Protein AF-A0A3G8X846-F1 (afdb_monomer_lite)

Secondary structure (DSSP, 8-state):
-----------------B-EEEE-SS--SSPPTTEEEEETTTTEEEEE-TTTT--EEEEEBSTTSBEEEE-SS-EEEEEEEE-TTSTT--EEEEETTEEEE-PPPPHHHHHHHHHHHHHHHHHHHHHHHHHHHHHHHHHTT--S---THHHHHHHHHHTSSS----

Radius of gyration: 23.04 Å; chains: 1; bounding box: 36×43×97 Å

Structure (mmCIF, N/CA/C/O backbone):
data_AF-A0A3G8X846-F1
#
_entry.id   AF-A0A3G8X846-F1
#
loop_
_atom_site.group_PDB
_atom_site.id
_atom_site.type_symbol
_atom_site.label_atom_id
_atom_site.label_alt_id
_atom_site.label_comp_id
_atom_site.label_asym_id
_atom_site.label_entity_id
_atom_site.label_seq_id
_atom_site.pdbx_PDB_ins_code
_atom_site.Cartn_x
_atom_site.Cartn_y
_atom_site.Cartn_z
_atom_site.occupancy
_atom_site.B_iso_or_equiv
_atom_site.auth_seq_id
_atom_site.auth_comp_id
_atom_site.auth_asym_id
_atom_site.auth_atom_id
_atom_site.pdbx_PDB_model_num
ATOM 1 N N . MET A 1 1 ? -16.146 -28.631 50.668 1.00 40.28 1 MET A N 1
ATOM 2 C CA . MET A 1 1 ? -15.599 -27.339 50.203 1.00 40.28 1 MET A CA 1
ATOM 3 C C . MET A 1 1 ? -15.255 -27.494 48.730 1.00 40.28 1 MET A C 1
ATOM 5 O O . MET A 1 1 ? -14.266 -28.139 48.422 1.00 40.28 1 MET A O 1
ATOM 9 N N . SER A 1 2 ? -16.137 -27.044 47.834 1.00 38.22 2 SER A N 1
ATOM 10 C CA . SER A 1 2 ? -15.992 -27.242 46.385 1.00 38.22 2 SER A CA 1
ATOM 11 C C . SER A 1 2 ? -15.541 -25.927 45.758 1.00 38.22 2 SER A C 1
ATOM 13 O O . SER A 1 2 ? -16.321 -24.982 45.686 1.00 38.22 2 SER A O 1
ATOM 15 N N . PHE A 1 3 ? -14.268 -25.844 45.375 1.00 40.97 3 PHE A N 1
ATOM 16 C CA . PHE A 1 3 ? -13.720 -24.699 44.653 1.00 40.97 3 PHE A CA 1
ATOM 17 C C . PHE A 1 3 ? -13.993 -24.883 43.161 1.00 40.97 3 PHE A C 1
ATOM 19 O O . PHE A 1 3 ? -13.263 -25.580 42.461 1.00 40.97 3 PHE A O 1
ATOM 26 N N . THR A 1 4 ? -15.062 -24.263 42.671 1.00 43.41 4 THR A N 1
ATOM 27 C CA . THR A 1 4 ? -15.304 -24.133 41.234 1.00 43.41 4 THR A CA 1
ATOM 28 C C . THR A 1 4 ? -14.477 -22.956 40.724 1.00 43.41 4 THR A C 1
ATOM 30 O O . THR A 1 4 ? -14.817 -21.797 40.956 1.00 43.41 4 THR A O 1
ATOM 33 N N . VAL A 1 5 ? -13.360 -23.247 40.059 1.00 42.44 5 VAL A N 1
ATOM 34 C CA . VAL A 1 5 ? -12.543 -22.244 39.366 1.00 42.44 5 VAL A CA 1
ATOM 35 C C . VAL A 1 5 ? -13.284 -21.825 38.095 1.00 42.44 5 VAL A C 1
ATOM 37 O O . VAL A 1 5 ? -13.323 -22.558 37.110 1.00 42.44 5 VAL A O 1
ATOM 40 N N . LEU A 1 6 ? -13.891 -20.639 38.120 1.00 43.50 6 LEU A N 1
ATOM 41 C CA . LEU A 1 6 ? -14.393 -19.970 36.923 1.00 43.50 6 LEU A CA 1
ATOM 42 C C . LEU A 1 6 ? -13.197 -19.386 36.161 1.00 43.50 6 LEU A C 1
ATOM 44 O O . LEU A 1 6 ? -12.723 -18.295 36.471 1.00 43.50 6 LEU A O 1
ATOM 48 N N . ILE A 1 7 ? -12.698 -20.112 35.157 1.00 47.47 7 ILE A N 1
ATOM 49 C CA . ILE A 1 7 ? -11.805 -19.531 34.149 1.00 47.47 7 ILE A CA 1
ATOM 50 C C . ILE A 1 7 ? -12.669 -18.655 33.247 1.00 47.47 7 ILE A C 1
ATOM 52 O O . ILE A 1 7 ? -13.300 -19.114 32.296 1.00 47.47 7 ILE A O 1
ATOM 56 N N . GLN A 1 8 ? -12.722 -17.371 33.579 1.00 41.22 8 GLN A N 1
ATOM 57 C CA . GLN A 1 8 ? -13.298 -16.344 32.730 1.00 41.22 8 GL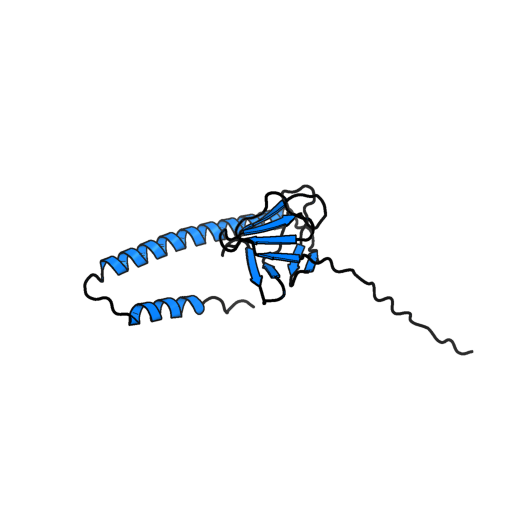N A CA 1
ATOM 58 C C . GLN A 1 8 ? -12.328 -16.138 31.560 1.00 41.22 8 GLN A C 1
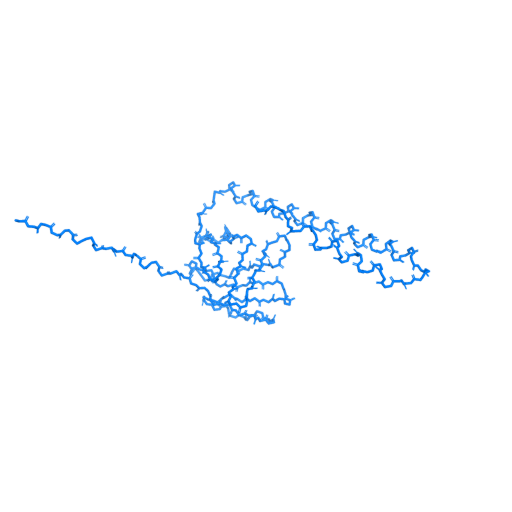ATOM 60 O O . GLN A 1 8 ? -11.339 -15.414 31.654 1.00 41.22 8 GLN A O 1
ATOM 65 N N . SER A 1 9 ? -12.571 -16.858 30.466 1.00 50.84 9 SER A N 1
ATOM 66 C CA . SER A 1 9 ? -11.852 -16.724 29.204 1.00 50.84 9 SER A CA 1
ATOM 67 C C . SER A 1 9 ? -12.049 -15.311 28.650 1.00 50.84 9 SER A C 1
ATOM 69 O O . SER A 1 9 ? -13.014 -15.027 27.936 1.00 50.84 9 SER A O 1
ATOM 71 N N . GLY A 1 10 ? -11.135 -14.411 29.003 1.00 45.53 10 GLY A N 1
ATOM 72 C CA . GLY A 1 10 ? -10.992 -13.100 28.390 1.00 45.53 10 GLY A CA 1
ATOM 73 C C . GLY A 1 10 ? -10.501 -13.254 26.956 1.00 45.53 10 GLY A C 1
ATOM 74 O O . GLY A 1 10 ? -9.304 -13.193 26.692 1.00 45.53 10 GLY A O 1
ATOM 75 N N . PHE A 1 11 ? -11.424 -13.450 26.015 1.00 47.84 11 PHE A N 1
ATOM 76 C CA . PHE A 1 11 ? -11.151 -13.190 24.605 1.00 47.84 11 PHE A CA 1
ATOM 77 C C . PHE A 1 11 ? -10.928 -11.680 24.464 1.00 47.84 11 PHE A C 1
ATOM 79 O O . PHE A 1 11 ? -11.878 -10.896 24.411 1.00 47.84 11 PHE A O 1
ATOM 86 N N . LEU A 1 12 ? -9.661 -11.263 24.454 1.00 45.06 12 LEU A N 1
ATOM 87 C CA . LEU A 1 12 ? -9.255 -9.923 24.044 1.00 45.06 12 LEU A CA 1
ATOM 88 C C . LEU A 1 12 ? -9.867 -9.655 22.663 1.00 45.06 12 LEU A C 1
ATOM 90 O O . LEU A 1 12 ? -9.421 -10.199 21.653 1.00 45.06 12 LEU A O 1
ATOM 94 N N . LYS A 1 13 ? -10.915 -8.825 22.618 1.00 41.62 13 LYS A N 1
ATOM 95 C CA . LYS A 1 13 ? -11.430 -8.233 21.380 1.00 41.62 13 LYS A CA 1
ATOM 96 C C . LYS A 1 13 ? -10.349 -7.302 20.828 1.00 41.62 13 LYS A C 1
ATOM 98 O O . LYS A 1 13 ? -10.392 -6.093 21.037 1.00 41.62 13 LYS A O 1
ATOM 103 N N . PHE A 1 14 ? -9.377 -7.857 20.111 1.00 47.03 14 PHE A N 1
ATOM 104 C CA . PHE A 1 14 ? -8.548 -7.077 19.204 1.00 47.03 14 PHE A CA 1
ATOM 105 C C . PHE A 1 14 ? -9.459 -6.609 18.071 1.00 47.03 14 PHE A C 1
ATOM 107 O O . PHE A 1 14 ? -9.742 -7.350 17.130 1.00 47.03 14 PHE A O 1
ATOM 114 N N . SER A 1 15 ? -9.985 -5.390 18.205 1.00 55.38 15 SER A N 1
ATOM 115 C CA . SER A 1 15 ? -10.714 -4.717 17.134 1.00 55.38 15 SER A CA 1
ATOM 116 C C . SER A 1 15 ? -9.768 -4.591 15.943 1.00 55.38 15 SER A C 1
ATOM 118 O O . SER A 1 15 ? -8.870 -3.747 15.922 1.00 55.38 15 SER A O 1
ATOM 120 N N . THR A 1 16 ? -9.889 -5.520 14.999 1.00 67.81 16 THR A N 1
ATOM 121 C CA . THR A 1 16 ? -9.000 -5.587 13.846 1.00 67.81 16 THR A CA 1
ATOM 122 C C . THR A 1 16 ? -9.369 -4.432 12.931 1.00 67.81 16 THR A C 1
ATOM 124 O O . THR A 1 16 ? -10.468 -4.410 12.378 1.00 67.81 16 THR A O 1
ATOM 127 N N . LYS A 1 17 ? -8.486 -3.434 12.808 1.00 88.69 17 LYS A N 1
ATOM 128 C CA . LYS A 1 17 ? -8.744 -2.290 11.930 1.00 88.69 17 LYS A CA 1
ATOM 129 C C . LYS A 1 17 ? -8.821 -2.775 10.485 1.00 88.69 17 LYS A C 1
ATOM 131 O O . LYS A 1 17 ? -7.931 -3.476 10.006 1.00 88.69 17 LYS A O 1
ATOM 136 N N . MET A 1 18 ? -9.891 -2.378 9.809 1.00 95.12 18 MET A N 1
ATOM 137 C CA . MET A 1 18 ? -10.137 -2.679 8.405 1.00 95.12 18 MET A CA 1
ATOM 138 C C . MET A 1 18 ? -10.199 -1.390 7.595 1.00 95.12 18 MET A C 1
ATOM 140 O O . MET A 1 18 ? -10.613 -0.349 8.107 1.00 95.12 18 MET A O 1
ATOM 144 N N . LEU A 1 19 ? -9.802 -1.477 6.331 1.00 96.94 19 LEU A N 1
ATOM 145 C CA . LEU A 1 19 ? -10.023 -0.447 5.328 1.00 96.94 19 LEU A CA 1
ATOM 146 C C . LEU A 1 19 ? -11.245 -0.807 4.488 1.00 96.94 19 LEU A C 1
ATOM 148 O O . LEU A 1 19 ? -11.440 -1.962 4.109 1.00 96.94 19 LEU A O 1
ATOM 152 N N . GLN A 1 20 ? -12.051 0.193 4.156 1.00 98.12 20 GLN A N 1
ATOM 153 C CA . GLN A 1 20 ? -12.939 0.095 3.003 1.00 98.12 20 GLN A CA 1
ATOM 154 C C . GLN A 1 20 ? -12.103 0.280 1.737 1.00 98.12 20 GLN A C 1
ATOM 156 O O . GLN A 1 20 ? -11.084 0.965 1.777 1.00 98.12 20 GLN A O 1
ATOM 161 N N . PHE A 1 21 ? -12.523 -0.288 0.613 1.00 98.31 21 PHE A N 1
ATOM 162 C CA . PHE A 1 21 ? -11.890 -0.014 -0.675 1.00 98.31 21 PHE A CA 1
ATOM 163 C C . PHE A 1 21 ? -12.906 0.591 -1.637 1.00 98.31 21 PHE A C 1
ATOM 165 O O . PHE A 1 21 ? -14.098 0.286 -1.569 1.00 98.31 21 PHE A O 1
ATOM 172 N N . LYS A 1 22 ? -12.429 1.457 -2.528 1.00 98.62 22 LYS A N 1
ATOM 173 C CA . LYS A 1 22 ? -13.229 2.044 -3.604 1.00 98.62 22 LYS A CA 1
ATOM 174 C C . LYS A 1 22 ? -12.424 1.983 -4.893 1.00 98.62 22 LYS A C 1
ATOM 176 O O . LYS A 1 22 ? -11.333 2.548 -4.966 1.00 98.62 22 LYS A O 1
ATOM 181 N N . PHE A 1 23 ? -12.975 1.316 -5.902 1.00 98.50 23 PHE A N 1
ATOM 182 C CA . PHE A 1 23 ? -12.473 1.449 -7.262 1.00 98.50 23 PHE A CA 1
ATOM 183 C C . PHE A 1 23 ? -12.947 2.783 -7.827 1.00 98.50 23 PHE A C 1
ATOM 185 O O . PHE A 1 23 ? -14.134 3.101 -7.762 1.00 98.50 23 PHE A O 1
ATOM 192 N N . VAL A 1 24 ? -12.009 3.567 -8.340 1.00 98.06 24 VAL A N 1
ATOM 193 C CA . VAL A 1 24 ? -12.256 4.883 -8.925 1.00 98.06 24 VAL A CA 1
ATOM 194 C C . VAL A 1 24 ? -11.462 5.003 -10.213 1.00 98.06 24 VAL A C 1
ATOM 196 O O . VAL A 1 24 ? -10.378 4.440 -10.335 1.00 98.06 24 VAL A O 1
ATOM 199 N N . GLU A 1 25 ? -11.981 5.751 -11.177 1.00 95.56 25 GLU A N 1
ATOM 200 C CA . GLU A 1 25 ? -11.200 6.073 -12.369 1.00 95.56 25 GLU A CA 1
ATOM 201 C C . GLU A 1 25 ? -10.069 7.043 -12.004 1.00 95.56 25 GLU A C 1
ATOM 203 O O . GLU A 1 25 ? -8.894 6.730 -12.200 1.00 95.56 25 GLU A O 1
ATOM 208 N N . PHE A 1 26 ? -10.424 8.159 -11.360 1.00 96.50 26 PHE A N 1
ATOM 209 C CA . PHE A 1 26 ? -9.498 9.181 -10.879 1.00 96.50 26 PHE A CA 1
ATOM 210 C C . PHE A 1 26 ? -9.441 9.190 -9.353 1.00 96.50 26 PHE A C 1
ATOM 212 O O . PHE A 1 26 ? -10.468 9.126 -8.674 1.00 96.50 26 PHE A O 1
ATOM 219 N N . ILE A 1 27 ? -8.227 9.292 -8.812 1.00 96.06 27 ILE A N 1
ATOM 220 C CA . ILE A 1 27 ? -8.014 9.460 -7.375 1.00 96.06 27 ILE A CA 1
ATOM 221 C C . ILE A 1 27 ? -8.593 10.818 -6.938 1.00 96.06 27 ILE A C 1
ATOM 223 O O . ILE A 1 27 ? -8.289 11.827 -7.578 1.00 96.06 27 ILE A O 1
ATOM 227 N N . PRO A 1 28 ? -9.415 10.875 -5.871 1.00 96.19 28 PRO A N 1
ATOM 228 C CA . PRO A 1 28 ? -9.968 12.138 -5.398 1.00 96.19 28 PRO A CA 1
ATOM 229 C C . PRO A 1 28 ? -8.873 13.039 -4.820 1.00 96.19 28 PRO A C 1
ATOM 231 O O . PRO A 1 28 ? -7.921 12.559 -4.214 1.00 96.19 28 PRO A O 1
ATOM 234 N N . GLU A 1 29 ? -9.056 14.355 -4.922 1.00 94.75 29 GLU A N 1
ATOM 235 C CA . GLU A 1 29 ? -8.117 15.345 -4.369 1.00 94.75 29 GLU A CA 1
ATOM 236 C C . GLU A 1 29 ? -7.936 15.203 -2.846 1.00 94.75 29 GLU A C 1
ATOM 238 O O . GLU A 1 29 ? -6.862 15.449 -2.305 1.00 94.75 29 GLU A O 1
ATOM 243 N N . LYS A 1 30 ? -8.990 14.779 -2.136 1.00 96.81 30 LYS A N 1
ATOM 244 C CA . LYS A 1 30 ? -8.972 14.572 -0.684 1.00 96.81 30 LYS A CA 1
ATOM 245 C C . LYS A 1 30 ? -9.089 13.090 -0.355 1.00 96.81 30 LYS A C 1
ATOM 247 O O . LYS A 1 30 ? -10.158 12.497 -0.495 1.00 96.81 30 LYS A O 1
ATOM 252 N N . ILE A 1 31 ? -8.003 12.510 0.153 1.00 97.88 31 ILE A N 1
ATOM 253 C CA . ILE A 1 31 ? -7.972 11.105 0.570 1.00 97.88 31 ILE A CA 1
ATOM 254 C C . ILE A 1 31 ? -8.568 10.945 1.972 1.00 97.88 31 ILE A C 1
ATOM 256 O O . ILE A 1 31 ? -8.059 11.485 2.959 1.00 97.88 31 ILE A O 1
ATOM 260 N N . GLU A 1 32 ? -9.644 10.166 2.064 1.00 98.19 32 GLU A N 1
ATOM 261 C CA . GLU A 1 32 ? -10.329 9.857 3.320 1.00 98.19 32 GLU A CA 1
ATOM 262 C C . GLU A 1 32 ? -9.543 8.863 4.195 1.00 98.19 32 GLU A C 1
ATOM 264 O O . GLU A 1 32 ? -8.880 7.940 3.714 1.00 98.19 32 GLU A O 1
ATOM 269 N N . LYS A 1 33 ? -9.651 9.015 5.522 1.00 97.31 33 LYS A N 1
ATOM 270 C CA . LYS A 1 33 ? -9.113 8.032 6.472 1.00 97.31 33 LYS A CA 1
ATOM 271 C C . LYS A 1 33 ? -9.936 6.746 6.406 1.00 97.31 33 LYS A C 1
ATOM 273 O O . LYS A 1 33 ? -11.159 6.792 6.405 1.00 97.31 33 LYS A O 1
ATOM 278 N N . GLY A 1 34 ? -9.263 5.598 6.428 1.00 97.25 34 GLY A N 1
ATOM 279 C CA . GLY A 1 34 ? -9.939 4.298 6.442 1.00 97.25 34 GLY A CA 1
ATOM 280 C C . GLY A 1 34 ? -10.423 3.810 5.072 1.00 97.25 34 GLY A C 1
ATOM 281 O O . GLY A 1 34 ? -11.082 2.774 5.016 1.00 97.25 34 GLY A O 1
ATOM 282 N N . VAL A 1 35 ? -10.086 4.514 3.985 1.00 98.50 35 VAL A N 1
ATOM 283 C CA . VAL A 1 35 ? -10.448 4.137 2.614 1.00 98.50 35 VAL A CA 1
ATOM 284 C C . VAL A 1 35 ? -9.187 3.933 1.773 1.00 98.50 35 VAL A C 1
ATOM 286 O O . VAL A 1 35 ? -8.307 4.791 1.748 1.00 98.50 35 VAL A O 1
ATOM 289 N N . LEU A 1 36 ? -9.117 2.793 1.086 1.00 98.69 36 LEU A N 1
ATOM 290 C CA . LEU A 1 36 ? -8.147 2.485 0.043 1.00 98.69 36 LEU A CA 1
ATOM 291 C C . LEU A 1 36 ? -8.774 2.780 -1.320 1.00 98.69 36 LEU A C 1
ATOM 293 O O . LEU A 1 36 ? -9.650 2.051 -1.790 1.00 98.69 36 LEU A O 1
ATOM 297 N N . TYR A 1 37 ? -8.333 3.864 -1.942 1.00 98.69 37 TYR A N 1
ATOM 298 C CA . TYR A 1 37 ? -8.716 4.211 -3.302 1.00 98.69 37 TYR A CA 1
ATOM 299 C C . TYR A 1 37 ? -7.843 3.446 -4.282 1.00 98.69 37 TYR A C 1
ATOM 301 O O . TYR A 1 37 ? -6.627 3.409 -4.124 1.00 98.69 37 TYR A O 1
ATOM 309 N N . ILE A 1 38 ? -8.464 2.834 -5.282 1.00 98.75 38 ILE A N 1
ATOM 310 C CA . ILE A 1 38 ? -7.779 2.008 -6.272 1.00 98.75 38 ILE A CA 1
ATOM 311 C C . ILE A 1 38 ? -8.182 2.499 -7.654 1.00 98.75 38 ILE A C 1
ATOM 313 O O . ILE A 1 38 ? -9.360 2.436 -8.007 1.00 98.75 38 ILE A O 1
ATOM 317 N N . SER A 1 39 ? -7.206 2.940 -8.443 1.00 97.56 39 SER A N 1
ATOM 318 C CA . SER A 1 39 ? -7.388 3.197 -9.867 1.00 97.56 39 SER A CA 1
ATOM 319 C C . SER A 1 39 ? -6.671 2.134 -10.678 1.00 97.56 39 SER A C 1
ATOM 321 O O . SER A 1 39 ? -5.442 2.049 -10.692 1.00 97.56 39 SER A O 1
ATOM 323 N N . THR A 1 40 ? -7.458 1.315 -11.371 1.00 96.00 40 THR A N 1
ATOM 324 C CA . THR A 1 40 ? -6.941 0.350 -12.345 1.00 96.00 40 THR A CA 1
ATOM 325 C C . THR A 1 40 ? -6.491 1.043 -13.629 1.00 96.00 40 THR A C 1
ATOM 327 O O . THR A 1 40 ? -5.546 0.575 -14.251 1.00 96.00 40 THR A O 1
ATOM 330 N N . THR A 1 41 ? -7.100 2.180 -13.990 1.00 95.12 41 THR A N 1
ATOM 331 C CA . THR A 1 41 ? -6.711 3.003 -15.147 1.00 95.12 41 THR A CA 1
ATOM 332 C C . THR A 1 41 ? -5.294 3.550 -14.999 1.00 95.12 41 THR A C 1
ATOM 334 O O . THR A 1 41 ? -4.510 3.498 -15.943 1.00 95.12 41 THR A O 1
ATOM 337 N N . PHE A 1 42 ? -4.948 4.037 -13.805 1.00 95.75 42 PHE A N 1
ATOM 338 C CA . PHE A 1 42 ? -3.623 4.592 -13.508 1.00 95.75 42 PHE A CA 1
ATOM 339 C C . PHE A 1 42 ? -2.708 3.616 -12.764 1.00 95.75 42 PHE A C 1
ATOM 341 O O . PHE A 1 42 ? -1.643 4.020 -12.302 1.00 95.75 42 PHE A O 1
ATOM 348 N N . CYS A 1 43 ? -3.117 2.349 -12.635 1.00 97.44 43 CYS A N 1
ATOM 349 C CA . CYS A 1 43 ? -2.370 1.299 -11.945 1.00 97.44 43 CYS A CA 1
ATOM 350 C C . CYS A 1 43 ? -1.811 1.766 -10.589 1.00 97.44 43 CYS A C 1
ATOM 352 O O . CYS A 1 43 ? -0.614 1.662 -10.327 1.00 97.44 43 CYS A O 1
ATOM 354 N N . THR A 1 44 ? -2.660 2.323 -9.726 1.00 97.44 44 THR A N 1
ATOM 355 C CA . THR A 1 44 ? -2.230 2.855 -8.427 1.00 97.44 44 THR A CA 1
ATOM 356 C C . THR A 1 44 ? -3.289 2.643 -7.359 1.00 97.44 44 THR A C 1
ATOM 358 O O . THR A 1 44 ? -4.491 2.689 -7.634 1.00 97.44 44 THR A O 1
ATOM 361 N N . ALA A 1 45 ? -2.846 2.435 -6.125 1.00 98.44 45 ALA A N 1
ATOM 362 C CA . ALA A 1 45 ? -3.702 2.481 -4.954 1.00 98.44 45 ALA A CA 1
ATOM 363 C C . ALA A 1 45 ? -3.152 3.474 -3.924 1.00 98.44 45 ALA A C 1
ATOM 365 O O . ALA A 1 45 ? -1.938 3.613 -3.764 1.00 98.44 45 ALA A O 1
ATOM 366 N N . ILE A 1 46 ? -4.047 4.183 -3.241 1.00 98.69 46 ILE A N 1
ATOM 367 C CA . ILE A 1 46 ? -3.704 5.250 -2.301 1.00 98.69 46 ILE A CA 1
ATOM 368 C C . ILE A 1 46 ? -4.639 5.258 -1.096 1.00 98.69 46 ILE A C 1
ATOM 370 O O . ILE A 1 46 ? -5.854 5.080 -1.211 1.00 98.69 46 ILE A O 1
ATOM 374 N N . HIS A 1 47 ? -4.071 5.504 0.078 1.00 98.62 47 HIS A N 1
ATOM 375 C CA . HIS A 1 47 ? -4.814 5.675 1.324 1.00 98.62 47 HIS A CA 1
ATOM 376 C C . HIS A 1 47 ? -4.077 6.615 2.275 1.00 98.62 47 HIS A C 1
ATOM 378 O O . HIS A 1 47 ? -2.876 6.862 2.147 1.00 98.62 47 HIS A O 1
ATOM 384 N N . LYS A 1 48 ? -4.785 7.121 3.289 1.00 98.25 48 LYS A N 1
ATOM 385 C CA . LYS A 1 48 ? -4.131 7.768 4.433 1.00 98.25 48 LYS A CA 1
ATOM 386 C C . LYS A 1 48 ? -3.436 6.723 5.298 1.00 98.25 48 LYS A C 1
ATOM 388 O O . LYS A 1 48 ? -4.033 5.700 5.633 1.00 98.25 48 LYS A O 1
ATOM 393 N N . CYS A 1 49 ? -2.209 7.018 5.721 1.00 98.06 49 CYS A N 1
ATOM 394 C CA . CYS A 1 49 ? -1.406 6.130 6.546 1.00 98.06 49 CYS A CA 1
ATOM 395 C C . CYS A 1 49 ? -2.187 5.656 7.779 1.00 98.06 49 CYS A C 1
ATOM 397 O O . CYS A 1 49 ? -2.700 6.451 8.573 1.00 98.06 49 CYS A O 1
ATOM 399 N N . VAL A 1 50 ? -2.249 4.337 7.947 1.00 97.00 50 VAL A N 1
ATOM 400 C CA . VAL A 1 50 ? -3.108 3.676 8.939 1.00 97.00 50 VAL A CA 1
ATOM 401 C C . VAL A 1 50 ? -2.622 3.841 10.382 1.00 97.00 50 VAL A C 1
ATOM 403 O O . VAL A 1 50 ? -3.375 3.562 11.317 1.00 97.00 50 VAL A O 1
ATOM 406 N N . CYS A 1 51 ? -1.399 4.353 10.574 1.00 95.94 51 CYS A N 1
ATOM 407 C CA . CYS A 1 51 ? -0.906 4.776 11.887 1.00 95.94 51 CYS A CA 1
ATOM 408 C C . CYS A 1 51 ? -1.632 6.028 12.407 1.00 95.94 51 CYS A C 1
ATOM 410 O O . CYS A 1 51 ? -1.687 6.239 13.613 1.00 95.94 51 CYS A O 1
ATOM 412 N N . GLY A 1 52 ? -2.223 6.831 11.513 1.00 95.81 52 GLY A N 1
ATOM 413 C CA . GLY A 1 52 ? -2.945 8.053 11.861 1.00 95.81 52 GLY A CA 1
ATOM 414 C C . GLY A 1 52 ? -2.180 9.360 11.635 1.00 95.81 52 GLY A C 1
ATOM 415 O O . GLY A 1 52 ? -2.780 10.411 11.843 1.00 95.81 52 GLY A O 1
ATOM 416 N N . CYS A 1 53 ? -0.930 9.329 11.148 1.00 96.62 53 CYS A N 1
ATOM 417 C CA . CYS A 1 53 ? -0.131 10.544 10.907 1.00 96.62 53 CYS A CA 1
ATOM 418 C C . CYS A 1 53 ? -0.693 11.470 9.812 1.00 96.62 53 CYS A C 1
ATOM 420 O O . CYS A 1 53 ? -0.310 12.628 9.736 1.00 96.62 53 CYS A O 1
ATOM 422 N N . GLY A 1 54 ? -1.601 10.979 8.961 1.00 95.56 54 GLY A N 1
ATOM 423 C CA . GLY A 1 54 ? -2.247 11.784 7.918 1.00 95.56 54 GLY A CA 1
ATOM 424 C C . GLY A 1 54 ? -1.493 11.865 6.585 1.00 95.56 54 GLY A C 1
ATOM 425 O O . GLY A 1 54 ? -2.047 12.410 5.628 1.00 95.56 54 GLY A O 1
ATOM 426 N N . ASN A 1 55 ? -0.300 11.268 6.488 1.00 98.06 55 ASN A N 1
ATOM 427 C CA . ASN A 1 55 ? 0.424 11.135 5.221 1.00 98.06 55 ASN A CA 1
ATOM 428 C C . ASN A 1 55 ? -0.343 10.254 4.232 1.00 98.06 55 ASN A C 1
ATOM 430 O O . ASN A 1 55 ? -1.023 9.305 4.629 1.00 98.06 55 ASN A O 1
ATOM 434 N N . GLU A 1 56 ? -0.203 10.552 2.946 1.00 98.31 56 GLU A N 1
ATOM 435 C CA . GLU A 1 56 ? -0.725 9.722 1.862 1.00 98.31 56 GLU A CA 1
ATOM 436 C C . GLU A 1 56 ? 0.290 8.658 1.481 1.00 98.31 56 GLU A C 1
ATOM 438 O O . GLU A 1 56 ? 1.467 8.939 1.268 1.00 98.31 56 GLU A O 1
ATOM 443 N N . VAL A 1 57 ? -0.175 7.418 1.440 1.00 98.38 57 VAL A N 1
ATOM 444 C CA . VAL A 1 57 ? 0.619 6.257 1.069 1.00 98.38 57 VAL A CA 1
ATOM 445 C C . VAL A 1 57 ? 0.213 5.879 -0.339 1.00 98.38 57 VAL A C 1
ATOM 447 O O . VAL A 1 57 ? -0.929 5.484 -0.555 1.00 98.38 57 VAL A O 1
ATOM 450 N N . VAL A 1 58 ? 1.143 6.004 -1.279 1.00 98.12 58 VAL A N 1
ATOM 451 C CA . VAL A 1 58 ? 0.938 5.623 -2.677 1.00 98.12 58 VAL A CA 1
ATOM 452 C C . VAL A 1 58 ? 1.572 4.259 -2.911 1.00 98.12 58 VAL A C 1
ATOM 454 O O . VAL A 1 58 ? 2.728 4.033 -2.559 1.00 98.12 58 VAL A O 1
ATOM 457 N N . THR A 1 59 ? 0.814 3.361 -3.527 1.00 98.00 59 THR A N 1
ATOM 458 C CA . THR A 1 59 ? 1.226 1.999 -3.876 1.00 98.00 59 THR A CA 1
ATOM 459 C C . THR A 1 59 ? 0.992 1.773 -5.371 1.00 98.00 59 THR A C 1
ATOM 461 O O . THR A 1 59 ? -0.110 1.401 -5.778 1.00 98.00 59 THR A O 1
ATOM 464 N N . PRO A 1 60 ? 1.999 2.050 -6.222 1.00 97.50 60 PRO A N 1
ATOM 465 C CA . PRO A 1 60 ? 1.942 1.718 -7.640 1.00 97.50 60 PRO A CA 1
ATOM 466 C C . PRO A 1 60 ? 1.708 0.220 -7.843 1.00 97.50 60 PRO A C 1
ATOM 468 O O . PRO A 1 60 ? 2.390 -0.615 -7.246 1.00 97.50 60 PRO A O 1
ATOM 471 N N . LEU A 1 61 ? 0.741 -0.109 -8.694 1.00 96.94 61 LEU A N 1
ATOM 472 C CA . LEU A 1 61 ? 0.358 -1.472 -9.027 1.00 96.94 61 LEU A CA 1
ATOM 473 C C . LEU A 1 61 ? 1.120 -1.911 -10.276 1.00 96.94 61 LEU A C 1
ATOM 475 O O . LEU A 1 61 ? 0.691 -1.669 -11.404 1.00 96.94 61 LEU A O 1
ATOM 479 N N . SER A 1 62 ? 2.282 -2.526 -10.079 1.00 93.50 62 SER A N 1
ATOM 480 C CA . SER A 1 62 ? 3.163 -2.951 -11.166 1.00 93.50 62 SER A CA 1
ATOM 481 C C . SER A 1 62 ? 3.789 -4.313 -10.855 1.00 93.50 62 SER A C 1
ATOM 483 O O . SER A 1 62 ? 3.889 -4.689 -9.685 1.00 93.50 62 SER A O 1
ATOM 485 N N . PRO A 1 63 ? 4.274 -5.055 -11.868 1.00 91.00 63 PRO A N 1
ATOM 486 C CA . PRO A 1 63 ? 4.978 -6.319 -11.641 1.00 91.00 63 PRO A CA 1
ATOM 487 C C . PRO A 1 63 ? 6.218 -6.214 -10.739 1.00 91.00 63 PRO A C 1
ATOM 489 O O . PRO A 1 63 ? 6.671 -7.233 -10.224 1.00 91.00 63 PRO A O 1
ATOM 492 N N . THR A 1 64 ? 6.772 -5.010 -10.566 1.00 93.06 64 THR A N 1
ATOM 493 C CA . THR A 1 64 ? 7.993 -4.744 -9.788 1.00 93.06 64 THR A CA 1
ATOM 494 C C . THR A 1 64 ? 7.740 -4.016 -8.466 1.00 93.06 64 THR A C 1
ATOM 496 O O . THR A 1 64 ? 8.687 -3.787 -7.716 1.00 93.06 64 THR A O 1
ATOM 499 N N . ASP A 1 65 ? 6.495 -3.614 -8.195 1.00 94.81 65 ASP A N 1
ATOM 500 C CA . ASP A 1 65 ? 6.095 -2.862 -7.002 1.00 94.81 65 ASP A CA 1
ATOM 501 C C . ASP A 1 65 ? 5.049 -3.659 -6.201 1.00 94.81 65 ASP A C 1
ATOM 503 O O . ASP A 1 65 ? 5.375 -4.726 -5.676 1.00 94.81 65 ASP A O 1
ATOM 507 N N . TRP A 1 66 ? 3.808 -3.168 -6.092 1.00 97.44 66 TRP A N 1
ATOM 508 C CA . TRP A 1 66 ? 2.731 -3.855 -5.380 1.00 97.44 66 TRP A CA 1
ATOM 509 C C . TRP A 1 66 ? 1.794 -4.605 -6.334 1.00 97.44 66 TRP A C 1
ATOM 511 O O . TRP A 1 66 ? 1.396 -4.119 -7.388 1.00 97.44 66 TRP A O 1
ATOM 521 N N . GLU A 1 67 ? 1.387 -5.795 -5.917 1.00 97.75 67 GLU A N 1
ATOM 522 C CA . GLU A 1 67 ? 0.327 -6.607 -6.491 1.00 97.75 67 GLU A CA 1
ATOM 523 C C . GLU A 1 67 ? -0.966 -6.383 -5.698 1.00 97.75 67 GLU A C 1
ATOM 525 O O . GLU A 1 67 ? -0.987 -6.483 -4.468 1.00 97.75 67 GLU A O 1
ATOM 530 N N . LEU A 1 68 ? -2.055 -6.107 -6.415 1.00 98.25 68 LEU A N 1
ATOM 531 C CA . LEU A 1 68 ? -3.404 -6.046 -5.866 1.00 98.25 68 LEU A CA 1
ATOM 532 C C . LEU A 1 68 ? -4.141 -7.353 -6.164 1.00 98.25 68 LEU A C 1
ATOM 534 O O . LEU A 1 68 ? -4.294 -7.736 -7.321 1.00 98.25 68 LEU A O 1
ATOM 538 N N . THR A 1 69 ? -4.684 -7.984 -5.126 1.00 98.31 69 THR A N 1
ATOM 539 C CA . THR A 1 69 ? -5.657 -9.076 -5.266 1.00 98.31 69 THR A CA 1
ATOM 540 C C . THR A 1 69 ? -7.042 -8.585 -4.870 1.00 98.31 69 THR A C 1
ATOM 542 O O . THR A 1 69 ? -7.194 -8.006 -3.796 1.00 98.31 69 THR A O 1
ATOM 545 N N . PHE A 1 70 ? -8.053 -8.859 -5.698 1.00 98.19 70 PHE A N 1
ATOM 546 C CA . PHE A 1 70 ? -9.463 -8.594 -5.409 1.00 98.19 70 PHE A CA 1
ATOM 547 C C . PHE A 1 70 ? -10.296 -9.860 -5.645 1.00 98.19 70 PHE A C 1
ATOM 549 O O . PHE A 1 70 ? -10.279 -10.414 -6.741 1.00 98.19 70 PHE A O 1
ATOM 556 N N . ASP A 1 71 ? -11.024 -10.317 -4.623 1.00 97.38 71 ASP A N 1
ATOM 557 C CA . ASP A 1 71 ? -11.825 -11.556 -4.664 1.00 97.38 71 ASP A CA 1
ATOM 558 C C . ASP A 1 71 ? -13.339 -11.315 -4.843 1.00 97.38 71 ASP A C 1
ATOM 560 O O . ASP A 1 71 ? -14.155 -12.210 -4.622 1.00 97.38 71 ASP A O 1
ATOM 564 N N . GLY A 1 72 ? -13.731 -10.091 -5.210 1.00 97.19 72 GLY A N 1
ATOM 565 C CA . GLY A 1 72 ? -15.131 -9.667 -5.291 1.00 97.19 72 GLY A CA 1
ATOM 566 C C . GLY A 1 72 ? -15.697 -9.111 -3.979 1.00 97.19 72 GLY A C 1
ATOM 567 O O . GLY A 1 72 ? -16.743 -8.467 -4.000 1.00 97.19 72 GLY A O 1
ATOM 568 N N . LYS A 1 73 ? -15.023 -9.323 -2.840 1.00 97.00 73 LYS A N 1
ATOM 569 C CA . LYS A 1 73 ? -15.480 -8.875 -1.508 1.00 97.00 73 LYS A CA 1
ATOM 570 C C . LYS A 1 73 ? -14.425 -8.084 -0.742 1.00 97.00 73 LYS A C 1
ATOM 572 O O . LYS A 1 73 ? -14.763 -7.248 0.094 1.00 97.00 73 LYS A O 1
ATOM 577 N N . SER A 1 74 ? -13.155 -8.369 -0.985 1.00 98.06 74 SER A N 1
ATOM 578 C CA . SER A 1 74 ? -12.035 -7.811 -0.247 1.00 98.06 74 SER A CA 1
ATOM 579 C C . SER A 1 74 ? -10.807 -7.644 -1.125 1.00 98.06 74 SER A C 1
ATOM 581 O O . SER A 1 74 ? -10.649 -8.326 -2.140 1.00 98.06 74 SER A O 1
ATOM 583 N N . VAL A 1 75 ? -9.935 -6.729 -0.713 1.00 98.50 75 VAL A N 1
ATOM 584 C CA . VAL A 1 75 ? -8.670 -6.445 -1.377 1.00 98.50 75 VAL A CA 1
ATOM 585 C C . VAL A 1 75 ? -7.487 -6.784 -0.483 1.00 98.50 75 VAL A C 1
ATOM 587 O O . VAL A 1 75 ? -7.561 -6.693 0.747 1.00 98.50 75 VAL A O 1
ATOM 590 N N . SER A 1 76 ? -6.390 -7.191 -1.114 1.00 98.56 76 SER A N 1
ATOM 591 C CA . SER A 1 76 ? -5.095 -7.380 -0.462 1.00 98.56 76 SER A CA 1
ATOM 592 C C . SER A 1 76 ? -3.993 -6.747 -1.302 1.00 98.56 76 SER A C 1
ATOM 594 O O . SER A 1 76 ? -4.075 -6.781 -2.530 1.00 98.56 76 SER A O 1
ATOM 596 N N . LEU A 1 77 ? -2.978 -6.199 -0.638 1.00 98.50 77 LEU A N 1
ATOM 597 C CA . LEU A 1 77 ? -1.767 -5.680 -1.267 1.00 98.50 77 LEU A CA 1
ATOM 598 C C . LEU A 1 77 ? -0.560 -6.506 -0.824 1.00 98.50 77 LEU A C 1
ATOM 600 O O . LEU A 1 77 ? -0.407 -6.811 0.361 1.00 98.50 77 LEU A O 1
ATOM 604 N N . TYR A 1 78 ? 0.291 -6.845 -1.786 1.00 97.56 78 TYR A N 1
ATOM 605 C CA . TYR A 1 78 ? 1.543 -7.558 -1.562 1.00 97.56 78 TYR A CA 1
ATOM 606 C C . TYR A 1 78 ? 2.663 -6.923 -2.396 1.00 97.56 78 TYR A C 1
ATOM 608 O O . TYR A 1 78 ? 2.414 -6.626 -3.555 1.00 97.56 78 TYR A O 1
ATOM 616 N N . PRO A 1 79 ? 3.891 -6.735 -1.887 1.00 97.06 79 PRO A N 1
ATOM 617 C CA . PRO A 1 79 ? 4.367 -7.055 -0.541 1.00 97.06 79 PRO A CA 1
ATOM 618 C C . PRO A 1 79 ? 3.816 -6.084 0.519 1.00 97.06 79 PRO A C 1
ATOM 620 O O . PRO A 1 79 ? 2.894 -5.310 0.259 1.00 97.06 79 PRO A O 1
ATOM 623 N N . SER A 1 80 ? 4.353 -6.141 1.741 1.00 97.38 80 SER A N 1
ATOM 624 C CA . SER A 1 80 ? 4.004 -5.191 2.799 1.00 97.38 80 SER A CA 1
ATOM 625 C C . SER A 1 80 ? 4.303 -3.741 2.412 1.00 97.38 80 SER A C 1
ATOM 627 O O . SER A 1 80 ? 5.086 -3.434 1.512 1.00 97.38 80 SER A O 1
ATOM 629 N N . ILE A 1 81 ? 3.680 -2.824 3.143 1.00 98.06 81 ILE A N 1
ATOM 630 C CA . ILE A 1 81 ? 3.862 -1.386 3.001 1.00 98.06 81 ILE A CA 1
ATOM 631 C C . ILE A 1 81 ? 4.761 -0.913 4.137 1.00 98.06 81 ILE A C 1
ATOM 633 O O . ILE A 1 81 ? 4.345 -0.894 5.297 1.00 98.06 81 ILE A O 1
ATOM 637 N N . GLY A 1 82 ? 5.995 -0.540 3.801 1.00 96.81 82 GLY A N 1
ATOM 638 C CA . GLY A 1 82 ? 6.963 0.048 4.724 1.00 96.81 82 GLY A CA 1
ATOM 639 C C . GLY A 1 82 ? 7.164 1.536 4.447 1.00 96.81 82 GLY A C 1
ATOM 640 O O . GLY A 1 82 ? 7.787 1.909 3.455 1.00 96.81 82 GLY A O 1
ATOM 641 N N . ASN A 1 83 ? 6.681 2.394 5.344 1.00 97.25 83 ASN A N 1
ATOM 642 C CA . ASN A 1 83 ? 6.745 3.850 5.197 1.00 97.25 83 ASN A CA 1
ATOM 643 C C . ASN A 1 83 ? 8.027 4.440 5.802 1.00 97.25 83 ASN A C 1
ATOM 645 O O . ASN A 1 83 ? 7.981 5.375 6.596 1.00 97.25 83 ASN A O 1
ATOM 649 N N . TRP A 1 84 ? 9.183 3.889 5.433 1.00 96.31 84 TRP A N 1
ATOM 650 C CA . TRP A 1 84 ? 10.490 4.216 6.028 1.00 96.31 84 TRP A CA 1
ATOM 651 C C . TRP A 1 84 ? 10.981 5.644 5.759 1.00 96.31 84 TRP A C 1
ATOM 653 O O . TRP A 1 84 ? 11.963 6.076 6.347 1.00 96.31 84 TRP A O 1
ATOM 663 N N . SER A 1 85 ? 10.335 6.364 4.840 1.00 93.38 85 SER A N 1
ATOM 664 C CA . SER A 1 85 ? 10.621 7.778 4.567 1.00 93.38 85 SER A CA 1
ATOM 665 C C . SER A 1 85 ? 9.715 8.732 5.355 1.00 93.38 85 SER A C 1
ATOM 667 O O . SER A 1 85 ? 9.881 9.942 5.256 1.00 93.38 85 SER A O 1
ATOM 669 N N . PHE A 1 86 ? 8.733 8.216 6.100 1.00 95.56 86 PHE A N 1
ATOM 670 C CA . PHE A 1 86 ? 7.885 9.016 6.985 1.00 95.56 86 PHE A CA 1
ATOM 671 C C . PHE A 1 86 ? 8.423 8.955 8.407 1.00 95.56 86 PHE A C 1
ATOM 673 O O . PHE A 1 86 ? 8.908 7.911 8.824 1.00 95.56 86 PHE A O 1
ATOM 680 N N . GLU A 1 87 ? 8.196 10.004 9.197 1.00 96.19 87 GLU A N 1
ATOM 681 C CA . GLU A 1 87 ? 8.559 10.023 10.624 1.00 96.19 87 GLU A CA 1
ATOM 682 C C . GLU A 1 87 ? 7.941 8.861 11.417 1.00 96.19 87 GLU A C 1
ATOM 684 O O . GLU A 1 87 ? 8.542 8.345 12.352 1.00 96.19 87 GLU A O 1
ATOM 689 N N . CYS A 1 88 ? 6.742 8.410 11.028 1.00 96.62 88 CYS A N 1
ATOM 690 C CA . CYS A 1 88 ? 6.064 7.308 11.709 1.00 96.62 88 CYS A CA 1
ATOM 691 C C . CYS A 1 88 ? 6.680 5.925 11.440 1.00 96.62 88 CYS A C 1
ATOM 693 O O . CYS A 1 88 ? 6.358 4.992 12.173 1.00 96.62 88 CYS A O 1
ATOM 695 N N . GLU A 1 89 ? 7.477 5.773 10.370 1.00 96.88 89 GLU A N 1
ATOM 696 C CA . GLU A 1 89 ? 8.123 4.519 9.941 1.00 96.88 89 GLU A CA 1
ATOM 697 C C . GLU A 1 89 ? 7.216 3.274 10.044 1.00 96.88 89 GLU A C 1
ATOM 699 O O . GLU A 1 89 ? 7.644 2.179 10.409 1.00 96.88 89 GLU A O 1
ATOM 704 N N . SER A 1 90 ? 5.923 3.447 9.752 1.00 96.69 90 SER A N 1
ATOM 705 C CA . SER A 1 90 ? 4.905 2.413 9.930 1.00 96.69 90 SER A CA 1
ATOM 706 C C . SER A 1 90 ? 5.114 1.254 8.956 1.00 96.69 90 SER A C 1
ATOM 708 O O . SER A 1 90 ? 5.372 1.502 7.775 1.00 96.69 90 SER A O 1
ATOM 710 N N . HIS A 1 91 ? 4.888 0.020 9.409 1.00 97.69 91 HIS A N 1
ATOM 711 C CA . HIS A 1 91 ? 4.997 -1.176 8.576 1.00 97.69 91 HIS A CA 1
ATOM 712 C C . HIS A 1 91 ? 3.824 -2.124 8.793 1.00 97.69 91 HIS A C 1
ATOM 714 O O . HIS A 1 91 ? 3.520 -2.501 9.924 1.00 97.69 91 HIS A O 1
ATOM 720 N N . TYR A 1 92 ? 3.136 -2.480 7.714 1.00 97.94 92 TYR A N 1
ATOM 721 C CA . TYR A 1 92 ? 1.930 -3.301 7.780 1.00 97.94 92 TYR A CA 1
ATOM 722 C C . TYR A 1 92 ? 1.628 -3.977 6.444 1.00 97.94 92 TYR A C 1
ATOM 724 O O . TYR A 1 92 ? 2.110 -3.568 5.388 1.00 97.94 92 TYR A O 1
ATOM 732 N N . PHE A 1 93 ? 0.787 -5.000 6.506 1.00 98.19 93 PHE A N 1
ATOM 733 C CA . PHE A 1 93 ? 0.103 -5.588 5.365 1.00 98.19 93 PHE A CA 1
ATOM 734 C C . PHE A 1 93 ? -1.346 -5.106 5.312 1.00 98.19 93 PHE A C 1
ATOM 736 O O . PHE A 1 93 ? -1.945 -4.765 6.338 1.00 98.19 93 PHE A O 1
ATOM 743 N N . ILE A 1 94 ? -1.909 -5.106 4.105 1.00 98.25 94 ILE A N 1
ATOM 744 C CA . ILE A 1 94 ? -3.352 -5.026 3.891 1.00 98.25 94 ILE A CA 1
ATOM 745 C C . ILE A 1 94 ? -3.779 -6.380 3.328 1.00 98.25 94 ILE A C 1
ATOM 747 O O . ILE A 1 94 ? -3.480 -6.683 2.175 1.00 98.25 94 ILE A O 1
ATOM 751 N N . THR A 1 95 ? -4.468 -7.185 4.136 1.00 98.00 95 THR A N 1
ATOM 752 C CA . THR A 1 95 ? -4.870 -8.558 3.794 1.00 98.00 95 THR A CA 1
ATOM 753 C C . THR A 1 95 ? -6.369 -8.723 4.007 1.00 98.00 95 THR A C 1
ATOM 755 O O . THR A 1 95 ? -6.860 -8.614 5.131 1.00 98.00 95 THR A O 1
ATOM 758 N N . LYS A 1 96 ? -7.130 -9.007 2.945 1.00 97.81 96 LYS A N 1
ATOM 759 C CA . LYS A 1 96 ? -8.602 -9.130 2.984 1.00 97.81 96 LYS A CA 1
ATOM 760 C C . LYS A 1 96 ? -9.255 -7.960 3.731 1.00 97.81 96 LYS A C 1
ATOM 762 O O . LYS A 1 96 ? -10.009 -8.159 4.686 1.00 97.81 96 LYS A O 1
ATOM 767 N N . ASN A 1 97 ? -8.911 -6.739 3.321 1.00 97.94 97 ASN A N 1
ATOM 768 C CA . ASN A 1 97 ? -9.288 -5.462 3.939 1.00 97.94 97 ASN A CA 1
ATOM 769 C C . ASN A 1 97 ? -8.717 -5.199 5.346 1.00 97.94 97 ASN A C 1
ATOM 771 O O . ASN A 1 97 ? -8.911 -4.102 5.863 1.00 97.94 97 ASN A O 1
ATOM 775 N N . ARG A 1 98 ? -8.041 -6.148 5.999 1.00 97.62 98 ARG A N 1
ATOM 776 C CA . ARG A 1 98 ? -7.501 -5.972 7.355 1.00 97.62 98 ARG A CA 1
ATOM 777 C C . ARG A 1 98 ? -6.107 -5.374 7.330 1.00 97.62 98 ARG A C 1
ATOM 779 O O . ARG A 1 98 ? -5.306 -5.701 6.463 1.00 97.62 98 ARG A O 1
ATOM 786 N N . ILE A 1 99 ? -5.826 -4.540 8.323 1.00 97.62 99 ILE A N 1
ATOM 787 C CA . ILE A 1 99 ? -4.491 -4.012 8.587 1.00 97.62 99 ILE A CA 1
ATOM 788 C C . ILE A 1 99 ? -3.789 -4.960 9.553 1.00 97.62 99 ILE A C 1
ATOM 790 O O . ILE A 1 99 ? -4.216 -5.122 10.698 1.00 97.62 99 ILE A O 1
ATOM 794 N N . GLU A 1 100 ? -2.698 -5.556 9.092 1.00 96.56 100 GLU A N 1
ATOM 795 C CA . GLU A 1 100 ? -1.874 -6.478 9.869 1.00 96.56 100 GLU A CA 1
ATOM 796 C C . GLU A 1 100 ? -0.511 -5.821 10.106 1.00 96.56 100 GLU A C 1
ATOM 798 O O . GLU A 1 100 ? 0.298 -5.681 9.190 1.00 96.56 100 GLU A O 1
ATOM 803 N N . TRP A 1 101 ? -0.277 -5.347 11.332 1.00 96.50 101 TRP A N 1
ATOM 804 C CA . TRP A 1 101 ? 0.975 -4.682 11.693 1.00 96.50 101 TRP A CA 1
ATOM 805 C C . TRP A 1 101 ? 2.158 -5.640 11.598 1.00 96.50 101 TRP A C 1
ATOM 807 O O . TRP A 1 101 ? 2.079 -6.791 12.020 1.00 96.50 101 TRP A O 1
ATOM 817 N N . SER A 1 102 ? 3.266 -5.133 11.071 1.00 95.06 102 SER A N 1
ATOM 818 C CA . SER A 1 102 ? 4.523 -5.859 10.963 1.00 95.06 102 SER A CA 1
ATOM 819 C C . SER A 1 102 ? 5.628 -5.110 11.698 1.00 95.06 102 SER A C 1
ATOM 821 O O . SER A 1 102 ? 5.547 -3.904 11.943 1.00 95.06 102 SER A O 1
ATOM 823 N N . ASN A 1 103 ? 6.677 -5.837 12.067 1.00 92.88 103 ASN A N 1
ATOM 824 C CA . ASN A 1 103 ? 7.796 -5.278 12.810 1.00 92.88 103 ASN A CA 1
ATOM 825 C C . ASN A 1 103 ? 8.546 -4.245 11.975 1.00 92.88 103 ASN A C 1
ATOM 827 O O . ASN A 1 103 ? 8.760 -4.426 10.775 1.00 92.88 103 ASN A O 1
ATOM 831 N N . LYS A 1 104 ? 9.009 -3.184 12.632 1.00 92.94 104 LYS A N 1
ATOM 832 C CA . LYS A 1 104 ? 9.901 -2.203 12.020 1.00 92.94 104 LYS A CA 1
ATOM 833 C C . LYS A 1 104 ? 11.165 -2.890 11.499 1.00 92.94 104 LYS A C 1
ATOM 835 O O . LYS A 1 104 ? 11.744 -3.734 12.179 1.00 92.94 104 LYS A O 1
ATOM 840 N N . TRP A 1 10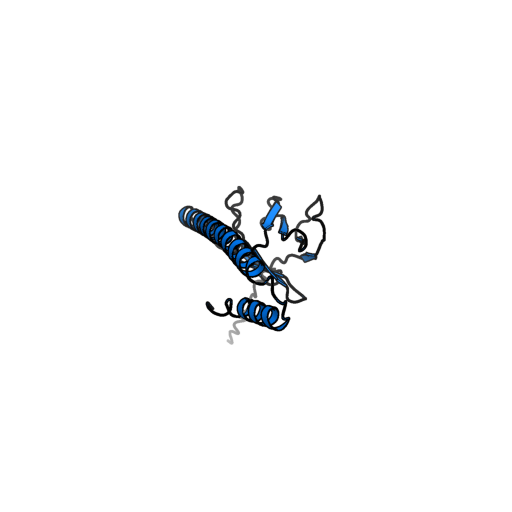5 ? 11.582 -2.526 10.294 1.00 94.62 105 TRP A N 1
ATOM 841 C CA . TRP A 1 105 ? 12.810 -3.036 9.700 1.00 94.62 105 TRP A CA 1
ATOM 842 C C . TRP A 1 105 ? 14.032 -2.291 10.235 1.00 94.62 105 TRP A C 1
ATOM 844 O O . TRP A 1 105 ? 13.982 -1.088 10.493 1.00 94.62 105 TRP A O 1
ATOM 854 N N . SER A 1 106 ? 15.151 -3.005 10.362 1.00 95.25 106 SER A N 1
ATOM 855 C CA . SER A 1 106 ? 16.464 -2.389 10.543 1.00 95.25 106 SER A CA 1
ATOM 856 C C . SER A 1 106 ? 16.861 -1.604 9.290 1.00 95.25 106 SER A C 1
ATOM 858 O O . SER A 1 106 ? 16.342 -1.841 8.193 1.00 95.25 106 SER A O 1
ATOM 860 N N . LYS A 1 107 ? 17.829 -0.692 9.416 1.00 94.12 107 LYS A N 1
ATOM 861 C CA . LYS A 1 107 ? 18.336 0.077 8.269 1.00 94.12 107 LYS A CA 1
ATOM 862 C C . LYS A 1 107 ? 18.854 -0.844 7.160 1.00 94.12 107 LYS A C 1
ATOM 864 O O . LYS A 1 107 ? 18.585 -0.607 5.987 1.00 94.12 107 LYS A O 1
ATOM 869 N N . GLU A 1 108 ? 19.512 -1.942 7.521 1.00 95.81 108 GLU A N 1
ATOM 870 C CA . GLU A 1 108 ? 20.031 -2.947 6.588 1.00 95.81 108 GLU A CA 1
ATOM 871 C C . GLU A 1 108 ? 18.901 -3.703 5.878 1.00 95.81 108 GLU A C 1
ATOM 873 O O . GLU A 1 108 ? 19.025 -4.046 4.703 1.00 95.81 108 GLU A O 1
ATOM 878 N N . GLN A 1 109 ? 17.790 -3.983 6.567 1.00 95.88 109 GLN A N 1
ATOM 879 C CA . GLN A 1 109 ? 16.599 -4.572 5.946 1.00 95.88 109 GLN A CA 1
ATOM 880 C C . GLN A 1 109 ? 15.953 -3.594 4.954 1.00 95.88 109 GLN A C 1
ATOM 882 O O . GLN A 1 109 ? 15.655 -3.988 3.827 1.00 95.88 109 GLN A O 1
ATOM 887 N N . VAL A 1 110 ? 15.815 -2.315 5.325 1.00 93.81 110 VAL A N 1
ATOM 888 C CA . VAL A 1 110 ? 15.297 -1.258 4.435 1.00 93.81 110 VAL A CA 1
ATOM 889 C C . VAL A 1 110 ? 16.165 -1.104 3.187 1.00 93.81 110 VAL A C 1
ATOM 891 O O . VAL A 1 110 ? 15.637 -1.080 2.075 1.00 93.81 110 VAL A O 1
ATOM 894 N N . LEU A 1 111 ? 17.490 -1.046 3.346 1.00 95.12 111 LEU A N 1
ATOM 895 C CA . LEU A 1 111 ? 18.428 -0.929 2.227 1.00 95.12 111 LEU A CA 1
ATOM 896 C C . LEU A 1 111 ? 18.363 -2.144 1.298 1.00 95.12 111 LEU A C 1
ATOM 898 O O . LEU A 1 111 ? 18.278 -1.978 0.083 1.00 95.12 111 LEU A O 1
ATOM 902 N N . ARG A 1 112 ? 18.328 -3.361 1.854 1.00 94.88 112 ARG A N 1
ATOM 903 C CA . ARG A 1 112 ? 18.166 -4.583 1.052 1.00 94.88 112 ARG A CA 1
ATOM 904 C C . ARG A 1 112 ? 16.864 -4.581 0.260 1.00 94.88 112 ARG A C 1
ATOM 906 O O . ARG A 1 112 ? 16.893 -4.900 -0.925 1.00 94.88 112 ARG A O 1
ATOM 913 N N . GLY A 1 113 ? 15.752 -4.190 0.884 1.00 92.25 113 GLY A N 1
ATOM 914 C CA . GLY A 1 113 ? 14.462 -4.077 0.202 1.00 92.25 113 GLY A CA 1
ATOM 915 C C . GLY A 1 113 ? 14.500 -3.081 -0.958 1.00 92.25 113 GLY A C 1
ATOM 916 O O . GLY A 1 113 ? 14.083 -3.416 -2.061 1.00 92.25 113 GLY A O 1
ATOM 917 N N . ARG A 1 114 ? 15.078 -1.890 -0.744 1.00 93.25 114 ARG A N 1
ATOM 918 C CA . ARG A 1 114 ? 15.233 -0.871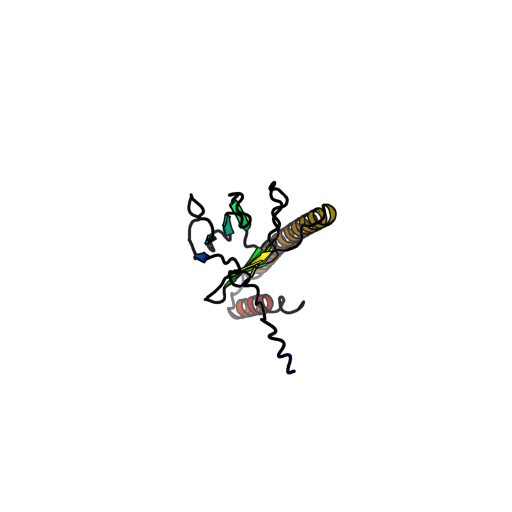 -1.799 1.00 93.25 114 ARG A CA 1
ATOM 919 C C . ARG A 1 114 ? 16.093 -1.365 -2.962 1.00 93.25 114 ARG A C 1
ATOM 921 O O . ARG A 1 114 ? 15.685 -1.222 -4.110 1.00 93.25 114 ARG A O 1
ATOM 928 N N . ASN A 1 115 ? 17.239 -1.981 -2.674 1.00 94.38 115 ASN A N 1
ATOM 929 C CA . ASN A 1 115 ? 18.130 -2.519 -3.706 1.00 94.38 115 ASN A CA 1
ATOM 930 C C . ASN A 1 115 ? 17.455 -3.635 -4.512 1.00 94.38 115 ASN A C 1
ATOM 932 O O . ASN A 1 115 ? 17.612 -3.698 -5.728 1.00 94.38 115 ASN A O 1
ATOM 936 N N . TYR A 1 116 ? 16.670 -4.486 -3.847 1.00 92.38 116 TYR A N 1
ATOM 937 C CA . TYR A 1 116 ? 15.882 -5.513 -4.520 1.00 92.38 116 TYR A CA 1
ATOM 938 C C . TYR A 1 116 ? 14.846 -4.900 -5.473 1.00 92.38 116 TYR A C 1
ATOM 940 O O . TYR A 1 116 ? 14.786 -5.295 -6.635 1.00 92.38 116 TYR A O 1
ATOM 948 N N . SER A 1 117 ? 14.092 -3.889 -5.026 1.00 90.62 117 SER A N 1
ATOM 949 C CA . SER A 1 117 ? 13.130 -3.181 -5.881 1.00 90.62 117 SER A CA 1
ATOM 950 C C . SER A 1 117 ? 13.789 -2.493 -7.082 1.00 90.62 117 SER A C 1
ATOM 952 O O . SER A 1 117 ? 13.223 -2.520 -8.170 1.00 90.62 117 SER A O 1
ATOM 954 N N . ILE A 1 118 ? 14.975 -1.893 -6.913 1.00 92.69 118 ILE A N 1
ATOM 955 C CA . ILE A 1 118 ? 15.731 -1.273 -8.017 1.00 92.69 118 ILE A CA 1
ATOM 956 C C . ILE A 1 118 ? 16.114 -2.331 -9.055 1.00 92.69 118 ILE A C 1
ATOM 958 O O . ILE A 1 118 ? 15.779 -2.179 -10.226 1.00 92.69 118 ILE A O 1
ATOM 962 N N . LYS A 1 119 ? 16.713 -3.439 -8.608 1.00 93.69 119 LYS A N 1
ATOM 963 C CA . LYS A 1 119 ? 17.129 -4.539 -9.485 1.00 93.69 119 LYS A CA 1
ATOM 964 C C . LYS A 1 119 ? 15.959 -5.114 -10.283 1.00 93.69 119 LYS A C 1
ATOM 966 O O . LYS A 1 119 ? 16.082 -5.329 -11.483 1.00 93.69 119 LYS A O 1
ATOM 971 N N . LEU A 1 120 ? 14.804 -5.313 -9.640 1.00 90.81 120 LEU A N 1
ATOM 972 C CA . LEU A 1 120 ? 13.596 -5.776 -10.329 1.00 90.81 120 LEU A CA 1
ATOM 973 C C . LEU A 1 120 ? 13.144 -4.807 -11.428 1.00 90.81 120 LEU A C 1
ATOM 975 O O . LEU A 1 120 ? 12.726 -5.249 -12.495 1.00 90.81 120 LEU A O 1
ATOM 979 N N . LYS A 1 121 ? 13.216 -3.494 -11.180 1.00 90.00 121 LYS A N 1
ATOM 980 C CA . LYS A 1 121 ? 12.837 -2.467 -12.162 1.00 90.00 121 LYS A CA 1
ATOM 981 C C . LYS A 1 121 ? 13.799 -2.419 -13.341 1.00 90.00 121 LYS A C 1
ATOM 983 O O . LYS A 1 121 ? 13.339 -2.322 -14.476 1.00 90.00 121 LYS A O 1
ATOM 988 N N . GLU A 1 122 ? 15.098 -2.528 -13.082 1.00 91.81 122 GLU A N 1
ATOM 989 C CA . GLU A 1 122 ? 16.130 -2.617 -14.119 1.00 91.81 122 GLU A CA 1
ATOM 990 C C . GLU A 1 122 ? 15.885 -3.843 -15.008 1.00 91.81 122 GLU A C 1
ATOM 992 O O . GLU A 1 122 ? 15.646 -3.688 -16.207 1.00 91.81 122 GLU A O 1
ATOM 997 N N . GLU A 1 123 ? 15.778 -5.035 -14.412 1.00 89.38 123 GLU A N 1
ATOM 998 C CA . GLU A 1 123 ? 15.508 -6.285 -15.137 1.00 89.38 123 GLU A CA 1
ATOM 999 C C . GLU A 1 123 ? 14.189 -6.230 -15.926 1.00 89.38 123 GLU A C 1
ATOM 1001 O O . GLU A 1 123 ? 14.103 -6.709 -17.058 1.00 89.38 123 GLU A O 1
ATOM 1006 N N . PHE A 1 124 ? 13.135 -5.637 -15.360 1.00 88.25 124 PHE A N 1
ATOM 1007 C CA . PHE A 1 124 ? 11.853 -5.503 -16.052 1.00 88.25 124 PHE A CA 1
ATOM 1008 C C . PHE A 1 124 ? 11.938 -4.540 -17.243 1.00 88.25 124 PHE A C 1
ATOM 1010 O O . PHE A 1 124 ? 11.385 -4.828 -18.307 1.00 88.25 124 PHE A O 1
ATOM 1017 N N . SER A 1 125 ? 12.652 -3.421 -17.092 1.00 84.50 125 SER A N 1
ATOM 1018 C CA . SER A 1 125 ? 12.829 -2.439 -18.165 1.00 84.50 125 SER A CA 1
ATOM 1019 C C . SER A 1 125 ? 13.606 -3.018 -19.353 1.00 84.50 125 SER A C 1
ATOM 1021 O O . SER A 1 125 ? 13.189 -2.844 -20.500 1.00 84.50 125 SER A O 1
ATOM 1023 N N . GLU A 1 126 ? 14.663 -3.792 -19.094 1.00 79.81 126 GLU A N 1
ATOM 1024 C CA . GLU A 1 126 ? 15.453 -4.469 -20.127 1.00 79.81 126 GLU A CA 1
ATOM 1025 C C . GLU A 1 126 ? 14.618 -5.512 -20.878 1.00 79.81 126 GLU A C 1
ATOM 1027 O O . GLU A 1 126 ? 14.610 -5.543 -22.112 1.00 79.81 126 GLU A O 1
ATOM 1032 N N . ASN A 1 127 ? 13.842 -6.319 -20.148 1.00 77.62 127 ASN A N 1
ATOM 1033 C CA . ASN A 1 127 ? 12.977 -7.336 -20.744 1.00 77.62 127 ASN A CA 1
ATOM 1034 C C . ASN A 1 127 ? 11.909 -6.727 -21.669 1.00 77.62 127 ASN A C 1
ATOM 1036 O O . ASN A 1 127 ? 11.675 -7.260 -22.755 1.00 77.62 127 ASN A O 1
ATOM 1040 N N . GLN A 1 128 ? 11.309 -5.585 -21.308 1.00 77.12 128 GLN A N 1
ATOM 1041 C CA . GLN A 1 128 ? 10.340 -4.903 -22.179 1.00 77.12 128 GLN A CA 1
ATOM 1042 C C . GLN A 1 128 ? 10.963 -4.389 -23.485 1.00 77.12 128 GLN A C 1
ATOM 1044 O O . GLN A 1 128 ? 10.300 -4.382 -24.528 1.00 77.12 128 GLN A O 1
ATOM 1049 N N . VAL A 1 129 ? 12.229 -3.959 -23.452 1.00 76.94 129 VAL A N 1
ATOM 1050 C CA . VAL A 1 129 ? 12.964 -3.559 -24.661 1.00 76.94 129 VAL A CA 1
ATOM 1051 C C . VAL A 1 129 ? 13.220 -4.779 -25.542 1.00 76.94 129 VAL A C 1
ATOM 1053 O O . VAL A 1 129 ? 12.922 -4.742 -26.737 1.00 76.94 129 VAL A O 1
ATOM 1056 N N . VAL A 1 130 ? 13.701 -5.879 -24.958 1.00 74.25 130 VAL A N 1
ATOM 1057 C CA . VAL A 1 130 ? 13.985 -7.123 -25.687 1.00 74.25 130 VAL A CA 1
ATOM 1058 C C . VAL A 1 130 ? 12.719 -7.697 -26.327 1.00 74.25 130 VAL A C 1
ATOM 1060 O O . VAL A 1 130 ? 12.740 -8.017 -27.516 1.00 74.25 130 VAL A O 1
ATOM 1063 N N . GLU A 1 131 ? 11.600 -7.767 -25.599 1.00 70.19 131 GLU A N 1
ATOM 1064 C CA . GLU A 1 131 ? 10.321 -8.239 -26.148 1.00 70.19 131 GLU A CA 1
ATOM 1065 C C . GLU A 1 131 ? 9.856 -7.382 -27.327 1.00 70.19 131 GLU A C 1
ATOM 1067 O O . GLU A 1 131 ? 9.513 -7.925 -28.379 1.00 70.19 131 GLU A O 1
ATOM 1072 N N . LYS A 1 132 ? 9.906 -6.047 -27.211 1.00 70.12 132 LYS A N 1
ATOM 1073 C CA . LYS A 1 132 ? 9.552 -5.157 -28.327 1.00 70.12 132 LYS A CA 1
ATOM 1074 C C . LYS A 1 132 ? 10.454 -5.384 -29.538 1.00 70.12 132 LYS A C 1
ATOM 1076 O O . LYS A 1 132 ? 9.938 -5.431 -30.653 1.00 70.12 132 LYS A O 1
ATOM 1081 N N . VAL A 1 133 ? 11.764 -5.554 -29.345 1.00 74.06 133 VAL A N 1
ATOM 1082 C CA . VAL A 1 133 ? 12.716 -5.820 -30.438 1.00 74.06 133 VAL A CA 1
ATOM 1083 C C . VAL A 1 133 ? 12.431 -7.166 -31.111 1.00 74.06 133 VAL A C 1
ATOM 1085 O O . VAL A 1 133 ? 12.433 -7.239 -32.341 1.00 74.06 133 VAL A O 1
ATOM 1088 N N . ILE A 1 134 ? 12.145 -8.219 -30.338 1.00 74.06 134 ILE A N 1
ATOM 1089 C CA . ILE A 1 134 ? 11.795 -9.544 -30.874 1.00 74.06 134 ILE A CA 1
ATOM 1090 C C . ILE A 1 134 ? 10.497 -9.463 -31.681 1.00 74.06 134 ILE A C 1
ATOM 1092 O O . ILE A 1 134 ? 10.484 -9.891 -32.833 1.00 74.06 134 ILE A O 1
ATOM 1096 N N . VAL A 1 135 ? 9.446 -8.849 -31.127 1.00 73.75 135 VAL A N 1
ATOM 1097 C CA . VAL A 1 135 ? 8.154 -8.683 -31.811 1.00 73.75 135 VAL A CA 1
ATOM 1098 C C . VAL A 1 135 ? 8.326 -7.909 -33.121 1.00 73.75 135 VAL A C 1
ATOM 1100 O O . VAL A 1 135 ? 7.857 -8.366 -34.160 1.00 73.75 135 VAL A O 1
ATOM 1103 N N . HIS A 1 136 ? 9.066 -6.795 -33.123 1.00 69.31 136 HIS A N 1
ATOM 1104 C CA . HIS A 1 136 ? 9.335 -6.043 -34.357 1.00 69.31 136 HIS A CA 1
ATOM 1105 C C . HIS A 1 136 ? 10.124 -6.867 -35.387 1.00 69.31 136 HIS A C 1
ATOM 1107 O O . HIS A 1 136 ? 9.832 -6.801 -36.581 1.00 69.31 136 HIS A O 1
ATOM 1113 N N . LYS A 1 137 ? 11.100 -7.672 -34.945 1.00 66.12 137 LYS A N 1
ATOM 1114 C CA . LYS A 1 137 ? 11.909 -8.537 -35.820 1.00 66.12 137 LYS A CA 1
ATOM 1115 C C . LYS A 1 137 ? 11.127 -9.732 -36.376 1.00 66.12 137 LYS A C 1
ATOM 1117 O O . LYS A 1 137 ? 11.471 -10.231 -37.444 1.00 66.12 137 LYS A O 1
ATOM 1122 N N . GLU A 1 138 ? 10.116 -10.226 -35.666 1.00 63.66 138 GLU A N 1
ATOM 1123 C CA . GLU A 1 138 ? 9.227 -11.288 -36.152 1.00 63.66 138 GLU A CA 1
ATOM 1124 C C . GLU A 1 138 ? 8.163 -10.745 -37.113 1.00 63.66 138 GLU A C 1
ATOM 1126 O O . GLU A 1 138 ? 7.905 -11.372 -38.141 1.00 63.66 138 GLU A O 1
ATOM 1131 N N . ILE A 1 139 ? 7.612 -9.554 -36.843 1.00 61.72 139 ILE A N 1
ATOM 1132 C CA . ILE A 1 139 ? 6.668 -8.871 -37.743 1.00 61.72 139 ILE A CA 1
ATOM 1133 C C . ILE A 1 139 ? 7.336 -8.562 -39.088 1.00 61.72 139 ILE A C 1
ATOM 1135 O O . ILE A 1 139 ? 6.769 -8.886 -40.129 1.00 61.72 139 ILE A O 1
ATOM 1139 N N . SER A 1 140 ? 8.564 -8.031 -39.085 1.00 59.12 140 SER A N 1
ATOM 1140 C CA . SER A 1 140 ? 9.290 -7.711 -40.326 1.00 59.12 140 SER A CA 1
ATOM 1141 C C . SER A 1 140 ? 9.689 -8.937 -41.154 1.00 59.12 140 SER A C 1
ATOM 1143 O O . SER A 1 140 ? 9.972 -8.818 -42.342 1.00 59.12 140 SER A O 1
ATOM 1145 N N . LYS A 1 141 ? 9.691 -10.138 -40.563 1.00 57.72 141 LYS A N 1
ATOM 1146 C CA . LYS A 1 141 ? 9.962 -11.395 -41.278 1.00 57.72 141 LYS A CA 1
ATOM 1147 C C . LYS A 1 141 ? 8.715 -12.043 -41.880 1.00 57.72 141 LYS A C 1
ATOM 1149 O O . LYS A 1 141 ? 8.862 -12.928 -42.720 1.00 57.72 141 LYS A O 1
ATOM 1154 N N . ASN A 1 142 ? 7.512 -11.641 -41.463 1.00 49.47 142 ASN A N 1
ATOM 1155 C CA . ASN A 1 142 ? 6.262 -12.322 -41.806 1.00 49.47 142 ASN A CA 1
ATOM 1156 C C . ASN A 1 142 ? 5.356 -11.509 -42.749 1.00 49.47 142 ASN A C 1
ATOM 1158 O O . ASN A 1 142 ? 4.131 -11.594 -42.679 1.00 49.47 142 ASN A O 1
ATOM 1162 N N . GLU A 1 143 ? 5.953 -10.757 -43.678 1.00 52.41 143 GLU A N 1
ATOM 1163 C CA . GLU A 1 143 ? 5.235 -10.041 -44.749 1.00 52.41 143 GLU A CA 1
ATOM 1164 C C . GLU A 1 143 ? 4.585 -10.980 -45.792 1.00 52.41 143 GLU A C 1
ATOM 1166 O O . GLU A 1 143 ? 3.946 -10.528 -46.739 1.00 52.41 143 GLU A O 1
ATOM 1171 N N . LYS A 1 144 ? 4.674 -12.307 -45.609 1.00 48.34 144 LYS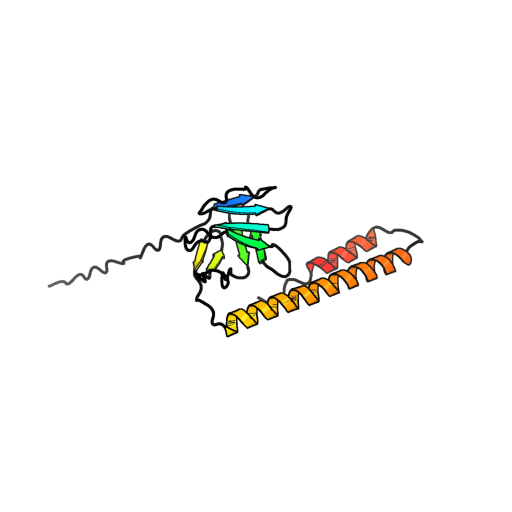 A N 1
ATOM 1172 C CA . LYS A 1 144 ? 3.950 -13.305 -46.409 1.00 48.34 144 LYS A CA 1
ATOM 1173 C C . LYS A 1 144 ? 3.018 -14.157 -45.536 1.00 48.34 144 LYS A C 1
ATOM 1175 O O . LYS A 1 144 ? 3.304 -15.314 -45.257 1.00 48.34 144 LYS A O 1
ATOM 1180 N N . GLY A 1 145 ? 1.862 -13.590 -45.181 1.00 43.25 145 GLY A N 1
ATOM 1181 C CA . GLY A 1 145 ? 0.663 -14.344 -44.784 1.00 43.25 145 GLY A CA 1
ATOM 1182 C C . GLY A 1 145 ? 0.428 -14.500 -43.276 1.00 43.25 145 GLY A C 1
ATOM 1183 O O . GLY A 1 145 ? 0.950 -15.399 -42.623 1.00 43.25 145 GLY A O 1
ATOM 1184 N N . PHE A 1 146 ? -0.459 -13.663 -42.737 1.00 47.47 146 PHE A N 1
ATOM 1185 C CA . PHE A 1 146 ? -0.976 -13.726 -41.366 1.00 47.47 146 PHE A CA 1
ATOM 1186 C C . PHE A 1 146 ? -1.825 -15.001 -41.150 1.00 47.47 146 PHE A C 1
ATOM 1188 O O . PHE A 1 146 ? -2.868 -15.161 -41.780 1.00 47.47 146 PHE A O 1
ATOM 1195 N N . ASN A 1 147 ? -1.427 -15.905 -40.243 1.00 46.62 147 ASN A N 1
ATOM 1196 C CA . ASN A 1 147 ? -2.249 -17.053 -39.825 1.00 46.62 147 ASN A CA 1
ATOM 1197 C C . ASN A 1 147 ? -2.613 -16.942 -38.336 1.00 46.62 147 ASN A C 1
ATOM 1199 O O . ASN A 1 147 ? -1.745 -17.018 -37.470 1.00 46.62 147 ASN A O 1
ATOM 1203 N N . LEU A 1 148 ? -3.913 -16.826 -38.043 1.00 46.47 148 LEU A N 1
ATOM 1204 C CA . LEU A 1 148 ? -4.500 -16.662 -36.702 1.00 46.47 148 LEU A CA 1
ATOM 1205 C C . LEU A 1 148 ? -4.117 -17.756 -35.677 1.00 46.47 148 LEU A C 1
ATOM 1207 O O . LEU A 1 148 ? -4.310 -17.560 -34.477 1.00 46.47 148 LEU A O 1
ATOM 1211 N N . LYS A 1 149 ? -3.533 -18.887 -36.100 1.00 46.12 149 LYS A N 1
ATOM 1212 C CA . LYS A 1 149 ? -3.043 -19.939 -35.189 1.00 46.12 149 LYS A CA 1
ATOM 1213 C C . LYS A 1 149 ? -1.775 -19.550 -34.411 1.00 46.12 149 LYS A C 1
ATOM 1215 O O . LYS A 1 149 ? -1.544 -20.116 -33.343 1.00 46.12 149 LYS A O 1
ATOM 1220 N N . SER A 1 150 ? -0.968 -18.597 -34.889 1.00 50.81 150 SER A N 1
ATOM 1221 C CA . SER A 1 150 ? 0.287 -18.200 -34.221 1.00 50.81 150 SER A CA 1
ATOM 1222 C C . SER A 1 150 ? 0.058 -17.361 -32.956 1.00 50.81 150 SER A C 1
ATOM 1224 O O . SER A 1 150 ? 0.764 -17.534 -31.963 1.00 50.81 150 SER A O 1
ATOM 1226 N N . ILE A 1 151 ? -0.991 -16.533 -32.940 1.00 53.78 151 ILE A N 1
ATOM 1227 C CA . ILE A 1 151 ? -1.359 -15.679 -31.797 1.00 53.78 151 ILE A CA 1
ATOM 1228 C C . ILE A 1 151 ? -1.769 -16.531 -30.586 1.00 53.78 151 ILE A C 1
ATOM 1230 O O . ILE A 1 151 ? -1.353 -16.270 -29.456 1.00 53.78 151 ILE A O 1
ATOM 1234 N N . ALA A 1 152 ? -2.515 -17.615 -30.816 1.00 48.06 152 ALA A N 1
ATOM 1235 C CA . ALA A 1 152 ? -2.947 -18.522 -29.753 1.00 48.06 152 ALA A CA 1
ATOM 1236 C C . ALA A 1 152 ? -1.772 -19.250 -29.063 1.00 48.06 152 ALA A C 1
ATOM 1238 O O . ALA A 1 152 ? -1.852 -19.566 -27.875 1.00 48.06 152 ALA A O 1
ATOM 1239 N N . LEU A 1 153 ? -0.664 -19.494 -29.775 1.00 45.44 153 LEU A N 1
ATOM 1240 C CA . LEU A 1 153 ? 0.545 -20.099 -29.206 1.00 45.44 153 LEU A CA 1
ATOM 1241 C C . LEU A 1 153 ? 1.336 -19.119 -28.326 1.00 45.44 153 LEU A C 1
ATOM 1243 O O . LEU A 1 153 ? 1.887 -19.541 -27.307 1.00 45.44 153 LEU A O 1
ATOM 1247 N N . PHE A 1 154 ? 1.334 -17.827 -28.666 1.00 46.75 154 PHE A N 1
ATOM 1248 C CA . PHE A 1 154 ? 1.999 -16.776 -27.890 1.00 46.75 154 PHE A CA 1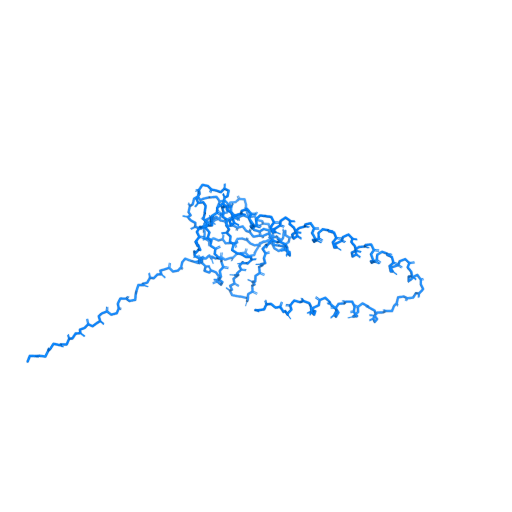
ATOM 1249 C C . PHE A 1 154 ? 1.326 -16.569 -26.522 1.00 46.75 154 PHE A C 1
ATOM 1251 O O . PHE A 1 154 ? 1.982 -16.638 -25.480 1.00 46.75 154 PHE A O 1
ATOM 1258 N N . PHE A 1 155 ? -0.009 -16.472 -26.490 1.00 46.00 155 PHE A N 1
ATOM 1259 C CA . PHE A 1 155 ? -0.757 -16.335 -25.231 1.00 46.00 155 PHE A CA 1
ATOM 1260 C C . PHE A 1 155 ? -0.667 -17.573 -24.326 1.00 46.00 155 PHE A C 1
ATOM 1262 O O . PHE A 1 155 ? -0.659 -17.453 -23.100 1.00 46.00 155 PHE A O 1
ATOM 1269 N N . ARG A 1 156 ? -0.515 -18.777 -24.897 1.00 45.22 156 ARG A N 1
ATOM 1270 C CA . ARG A 1 156 ? -0.397 -20.026 -24.123 1.00 45.22 156 ARG A CA 1
ATOM 1271 C C . ARG A 1 156 ? 0.895 -20.104 -23.296 1.00 45.22 156 ARG A C 1
ATOM 1273 O O . ARG A 1 156 ? 0.953 -20.875 -22.335 1.00 45.22 156 ARG A O 1
ATOM 1280 N N . ARG A 1 157 ? 1.916 -19.310 -23.641 1.00 39.25 157 ARG A N 1
ATOM 1281 C CA . ARG A 1 157 ? 3.188 -19.226 -22.905 1.00 39.25 157 ARG A CA 1
ATOM 1282 C C . ARG A 1 157 ? 3.159 -18.185 -21.782 1.00 39.25 157 ARG A C 1
ATOM 1284 O O . ARG A 1 157 ? 3.870 -18.359 -20.800 1.00 39.25 157 ARG A O 1
ATOM 1291 N N . PHE A 1 158 ? 2.273 -17.193 -21.878 1.00 42.72 158 PHE A N 1
ATOM 1292 C CA . PHE A 1 158 ? 2.138 -16.093 -20.918 1.00 42.72 158 PHE A CA 1
ATOM 1293 C C . PHE A 1 158 ? 1.554 -16.532 -19.559 1.00 42.72 158 PHE A C 1
ATOM 1295 O O . PHE A 1 158 ? 1.934 -16.015 -18.515 1.00 42.72 158 PHE A O 1
ATOM 1302 N N . PHE A 1 159 ? 0.682 -17.547 -19.540 1.00 41.28 159 PHE A N 1
ATOM 1303 C CA . PHE A 1 159 ? 0.024 -18.013 -18.306 1.00 41.28 159 PHE A CA 1
ATOM 1304 C C . PHE A 1 159 ? 0.724 -19.181 -17.589 1.00 41.28 159 PHE A C 1
ATOM 1306 O O . PHE A 1 159 ? 0.243 -19.638 -16.552 1.00 41.28 159 PHE A O 1
ATOM 1313 N N . LYS A 1 160 ? 1.844 -19.707 -18.109 1.00 39.19 160 LYS A N 1
ATOM 1314 C CA . LYS A 1 160 ? 2.477 -20.924 -17.557 1.00 39.19 160 LYS A CA 1
ATOM 1315 C C . LYS A 1 160 ? 3.610 -20.667 -16.557 1.00 39.19 160 LYS A C 1
ATOM 1317 O O . LYS A 1 160 ? 4.068 -21.618 -15.928 1.00 39.19 160 LYS A O 1
ATOM 1322 N N . THR A 1 161 ? 4.040 -19.421 -16.376 1.00 40.91 161 THR A N 1
ATOM 1323 C CA . THR A 1 161 ? 5.270 -19.082 -15.635 1.00 40.91 161 THR A CA 1
ATOM 1324 C C . THR A 1 161 ? 5.071 -18.479 -14.243 1.00 40.91 161 THR A C 1
ATOM 1326 O O . THR A 1 161 ? 6.066 -18.237 -13.573 1.00 40.91 161 THR A O 1
ATOM 1329 N N . LYS A 1 162 ? 3.838 -18.317 -13.733 1.00 46.62 162 LYS A N 1
ATOM 1330 C CA . LYS A 1 162 ? 3.594 -17.835 -12.349 1.00 46.62 162 LYS A CA 1
ATOM 1331 C C . LYS A 1 162 ? 2.822 -18.835 -11.468 1.00 46.62 162 LYS A C 1
ATOM 1333 O O . LYS A 1 162 ? 1.944 -18.470 -10.697 1.00 46.62 162 LYS A O 1
ATOM 1338 N N . ARG A 1 163 ? 3.153 -20.128 -11.585 1.00 43.44 163 ARG A N 1
ATOM 1339 C CA . ARG A 1 163 ? 2.870 -21.167 -10.570 1.00 43.44 163 ARG A CA 1
ATOM 1340 C C . ARG A 1 163 ? 4.156 -21.929 -10.270 1.00 43.44 163 ARG A C 1
ATOM 1342 O O . ARG A 1 163 ? 4.367 -23.004 -10.823 1.00 43.44 163 ARG A O 1
ATOM 1349 N N . ARG A 1 164 ? 5.028 -21.360 -9.447 1.00 44.84 164 ARG A N 1
ATOM 1350 C CA . ARG A 1 164 ? 6.095 -22.037 -8.690 1.00 44.84 164 ARG A CA 1
ATOM 1351 C C . ARG A 1 164 ? 6.685 -20.979 -7.763 1.00 44.84 164 ARG A C 1
ATOM 1353 O O . ARG A 1 164 ? 6.864 -19.852 -8.202 1.00 44.84 164 ARG A O 1
ATOM 1360 N N . HIS A 1 165 ? 6.944 -21.373 -6.521 1.00 42.97 165 HIS A N 1
ATOM 1361 C CA . HIS A 1 165 ? 7.220 -20.542 -5.340 1.00 42.97 165 HIS A CA 1
ATOM 1362 C C . HIS A 1 165 ? 5.958 -20.188 -4.550 1.00 42.97 165 HIS A C 1
ATOM 1364 O O . HIS A 1 165 ? 5.544 -19.039 -4.438 1.00 42.97 165 HIS A O 1
ATOM 1370 N N . HIS A 1 166 ? 5.356 -21.267 -4.047 1.00 35.00 166 HIS A N 1
ATOM 1371 C CA . HIS A 1 166 ? 4.725 -21.307 -2.736 1.00 35.00 166 HIS A CA 1
ATOM 1372 C C . HIS A 1 166 ? 5.781 -21.741 -1.717 1.00 35.00 166 HIS A C 1
ATOM 1374 O O . HIS A 1 166 ? 6.693 -22.493 -2.147 1.00 35.00 166 HIS A O 1
#

Sequence (166 aa):
MSFTVLIQSGFLKFSTKMLQFKFVEFIPEKIEKGVLYISTTFCTAIHKCVCGCGNEVVTPLSPTDWELTFDGKSVSLYPSIGNWSFECESHYFITKNRIEWSNKWSKEQVLRGRNYSIKLKEEFSENQVVEKVIVHKEISKNEKGFNLKSIALFFRRFFKTKRRHH

pLDDT: mean 81.14, std 22.03, range [35.0, 98.75]

Foldseek 3Di:
DDDDDPPPPPPPPPVFQFADEDEDCDDDPDADARYWYQHPNQQKIWHQDPVPPRDIAIFRRDPLTWPWDDPPQFIWIPDWGQPCVDPVRFIFTQDRRTTGGDDRDDPVRVVVVVVSSVVSVVVVVVVVVVVVVVVVVVVVVPPDDDDPVVVVVVVVVVPPPPPDDD